Protein AF-A0A377AS34-F1 (afdb_monomer)

Organism: Escherichia coli (NCBI:txid562)

Nearest PDB structures (foldseek):
  3ehj-assembly1_A  TM=7.595E-01  e=6.183E+00  Bacillus subtilis

Sequence (66 aa):
MEQSLNFEMLRSQWPELAELACMAERYVHSDPESCLVKLRNYTELMVRWLYRQSGCRKVLRLIFTI

Radius of gyration: 13.0 Å; Cα contacts (8 Å, |Δi|>4): 48; chains: 1; bounding box: 28×31×29 Å

Structure (mmCIF, N/CA/C/O backbone):
data_AF-A0A377AS34-F1
#
_entry.id   AF-A0A377AS34-F1
#
loop_
_atom_site.group_PDB
_atom_site.id
_atom_site.type_symbol
_atom_site.label_atom_id
_atom_site.label_alt_id
_atom_site.label_comp_id
_atom_site.label_asym_id
_atom_site.label_entity_id
_atom_site.label_seq_id
_atom_site.pdbx_PDB_ins_code
_atom_site.Cartn_x
_atom_site.Cartn_y
_atom_site.Cartn_z
_atom_site.occupancy
_atom_site.B_iso_or_equiv
_atom_site.auth_seq_id
_atom_site.auth_comp_id
_atom_site.auth_asym_id
_atom_site.auth_atom_id
_atom_site.pdbx_PDB_model_num
ATOM 1 N N . MET A 1 1 ? 12.862 11.621 3.370 1.00 51.47 1 MET A N 1
ATOM 2 C CA . MET A 1 1 ? 11.407 11.418 3.222 1.00 51.47 1 MET A CA 1
ATOM 3 C C . MET A 1 1 ? 11.128 11.352 1.736 1.00 51.47 1 MET A C 1
ATOM 5 O O . MET A 1 1 ? 11.480 12.293 1.039 1.00 51.47 1 MET A O 1
ATOM 9 N N . GLU A 1 2 ? 10.629 10.224 1.240 1.00 61.19 2 GLU A N 1
ATOM 10 C CA . GLU A 1 2 ? 10.353 10.048 -0.192 1.00 61.19 2 GLU A CA 1
ATOM 11 C C . GLU A 1 2 ? 9.017 10.722 -0.540 1.00 61.19 2 GLU A C 1
ATOM 13 O O . GLU A 1 2 ? 8.021 10.514 0.156 1.00 61.19 2 GLU A O 1
ATOM 18 N N . GLN A 1 3 ? 9.009 11.590 -1.554 1.00 58.94 3 GLN A N 1
ATOM 19 C CA . GLN A 1 3 ? 7.839 12.381 -1.945 1.00 58.94 3 GLN A CA 1
ATOM 20 C C . GLN A 1 3 ? 7.278 11.843 -3.262 1.00 58.94 3 GLN A C 1
ATOM 22 O O . GLN A 1 3 ? 7.965 11.861 -4.282 1.00 58.94 3 GLN A O 1
ATOM 27 N N . SER A 1 4 ? 6.035 11.365 -3.230 1.00 65.25 4 SER A N 1
ATOM 28 C CA . SER A 1 4 ? 5.235 11.072 -4.423 1.00 65.25 4 SER A CA 1
ATOM 29 C C . SER A 1 4 ? 4.135 12.119 -4.514 1.00 65.25 4 SER A C 1
ATOM 31 O O . SER A 1 4 ? 3.401 12.331 -3.549 1.00 65.25 4 SER A O 1
ATOM 33 N N . LEU A 1 5 ? 3.987 12.729 -5.690 1.00 71.50 5 LEU A N 1
ATOM 34 C CA . LEU A 1 5 ? 2.959 13.736 -5.961 1.00 71.50 5 LEU A CA 1
ATOM 35 C C . LEU A 1 5 ? 1.536 13.185 -5.779 1.00 71.50 5 LEU A C 1
ATOM 37 O O . LEU A 1 5 ? 0.632 13.936 -5.424 1.00 71.50 5 LEU A O 1
ATOM 41 N N . ASN A 1 6 ? 1.341 11.879 -5.984 1.00 78.38 6 ASN A N 1
ATOM 42 C CA . ASN A 1 6 ? 0.023 11.247 -5.950 1.00 78.38 6 ASN A CA 1
ATOM 43 C C . ASN A 1 6 ? -0.431 10.893 -4.525 1.00 78.38 6 ASN A C 1
ATOM 45 O O . ASN A 1 6 ? -1.629 10.901 -4.238 1.00 78.38 6 ASN A O 1
ATOM 49 N N . PHE A 1 7 ? 0.509 10.610 -3.615 1.00 80.50 7 PHE A N 1
ATOM 50 C CA . PHE A 1 7 ? 0.200 10.084 -2.277 1.00 80.50 7 PHE A CA 1
ATOM 51 C C . PHE A 1 7 ? 0.534 11.035 -1.119 1.00 80.50 7 PHE A C 1
ATOM 53 O O . PHE A 1 7 ? 0.265 10.707 0.038 1.00 80.50 7 PHE A O 1
ATOM 60 N N . GLU A 1 8 ? 1.032 12.245 -1.395 1.00 81.06 8 GLU A N 1
ATOM 61 C CA . GLU A 1 8 ? 1.258 13.288 -0.378 1.00 81.06 8 GLU A CA 1
ATOM 62 C C . GLU A 1 8 ? -0.022 13.671 0.386 1.00 81.06 8 GLU A C 1
ATOM 64 O O . GLU A 1 8 ? 0.035 13.988 1.572 1.00 81.06 8 GLU A O 1
ATOM 69 N N . MET A 1 9 ? -1.203 13.561 -0.233 1.00 82.00 9 MET A N 1
ATOM 70 C CA . MET A 1 9 ? -2.478 13.813 0.454 1.00 82.00 9 MET A CA 1
ATOM 71 C C . MET A 1 9 ? -2.683 12.879 1.659 1.00 82.00 9 MET A C 1
ATOM 73 O O . MET A 1 9 ? -3.202 13.298 2.699 1.00 82.00 9 MET A O 1
ATOM 77 N N . LEU A 1 10 ? -2.233 11.624 1.546 1.00 82.12 10 LEU A N 1
ATOM 78 C CA . LEU A 1 10 ? -2.368 10.623 2.603 1.00 82.12 10 LEU A CA 1
ATOM 79 C C . LEU A 1 10 ? -1.429 10.908 3.782 1.00 82.12 10 LEU A C 1
ATOM 81 O O . LEU A 1 10 ? -1.743 10.503 4.895 1.00 82.12 10 LEU A O 1
ATOM 85 N N . ARG A 1 11 ? -0.328 11.654 3.589 1.00 83.12 11 ARG A N 1
ATOM 86 C CA . ARG A 1 11 ? 0.660 11.962 4.646 1.00 83.12 11 ARG A CA 1
ATOM 87 C C . ARG A 1 11 ? 0.041 12.695 5.840 1.00 83.12 11 ARG A C 1
ATOM 89 O O . ARG A 1 11 ? 0.513 12.531 6.959 1.00 83.12 11 ARG A O 1
ATOM 96 N N . SER A 1 12 ? -1.010 13.482 5.594 1.00 83.88 12 SER A N 1
ATOM 97 C CA . SER A 1 12 ? -1.698 14.290 6.609 1.00 83.88 12 SER A CA 1
ATOM 98 C C . SER A 1 12 ? -2.439 13.456 7.661 1.00 83.88 12 SER A C 1
ATOM 100 O O . SER A 1 12 ? -2.421 13.797 8.840 1.00 83.88 12 SER A O 1
ATOM 102 N N . GLN A 1 13 ? -3.077 12.362 7.242 1.00 83.69 13 GLN A N 1
ATOM 103 C CA . GLN A 1 13 ? -3.900 11.511 8.109 1.00 83.69 13 GLN A CA 1
ATOM 104 C C . GLN A 1 13 ? -3.243 10.153 8.374 1.00 83.69 13 GLN A C 1
ATOM 106 O O . GLN A 1 13 ? -3.383 9.597 9.462 1.00 83.69 13 GLN A O 1
ATOM 111 N N . TRP A 1 14 ? -2.499 9.632 7.397 1.00 86.50 14 TRP A N 1
ATOM 112 C CA . TRP A 1 14 ? -1.923 8.290 7.393 1.00 86.50 14 TRP A CA 1
ATOM 113 C C . TRP A 1 14 ? -0.501 8.287 6.793 1.00 86.50 14 TRP A C 1
ATOM 115 O O . TRP A 1 14 ? -0.292 7.820 5.667 1.00 86.50 14 TRP A O 1
ATOM 125 N N . PRO A 1 15 ? 0.508 8.777 7.538 1.00 87.00 15 PRO A N 1
ATOM 126 C CA . PRO A 1 15 ? 1.880 8.905 7.041 1.00 87.00 15 PRO A CA 1
ATOM 127 C C . PRO A 1 15 ? 2.500 7.570 6.601 1.00 87.00 15 PRO A C 1
ATOM 129 O O . PRO A 1 15 ? 3.140 7.519 5.556 1.00 87.00 15 PRO A O 1
ATOM 132 N N . GLU A 1 16 ? 2.247 6.477 7.327 1.00 87.06 16 GLU A N 1
ATOM 133 C CA . GLU A 1 16 ? 2.779 5.144 6.992 1.00 87.06 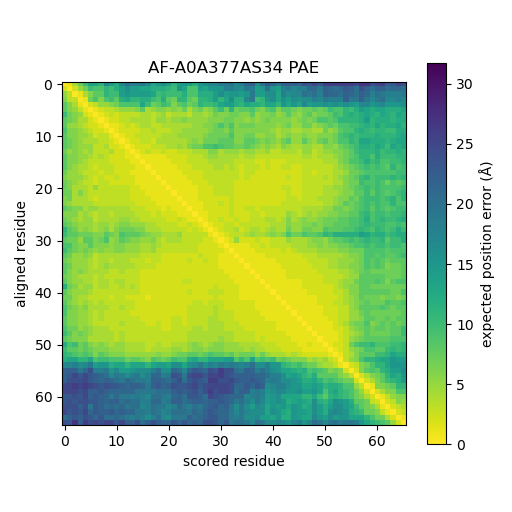16 GLU A CA 1
ATOM 134 C C . GLU A 1 16 ? 2.226 4.595 5.663 1.00 87.06 16 GLU A C 1
ATOM 136 O O . GLU A 1 16 ? 2.951 3.978 4.88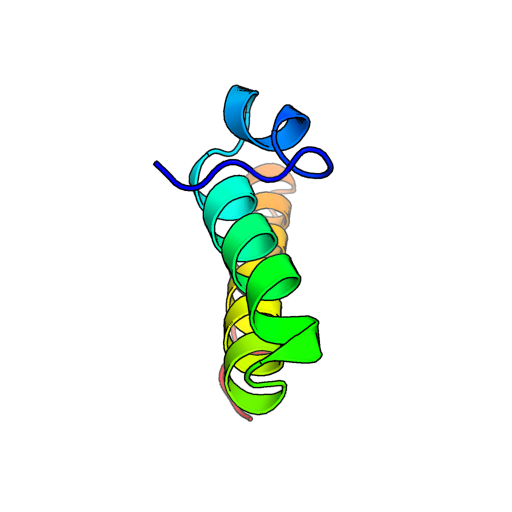2 1.00 87.06 16 GLU A O 1
ATOM 141 N N . LEU A 1 17 ? 0.943 4.846 5.377 1.00 88.19 17 LEU A N 1
ATOM 142 C CA . LEU A 1 17 ? 0.306 4.455 4.114 1.00 88.19 17 LEU A CA 1
ATOM 143 C C . LEU A 1 17 ? 0.876 5.265 2.944 1.00 88.19 17 LEU A C 1
ATOM 145 O O . LEU A 1 17 ? 1.154 4.705 1.884 1.00 88.19 17 LEU A O 1
ATOM 149 N N . ALA A 1 18 ? 1.103 6.563 3.151 1.00 89.12 18 ALA A N 1
ATOM 150 C CA . ALA A 1 18 ? 1.695 7.436 2.144 1.00 89.12 18 ALA A CA 1
ATOM 151 C C . ALA A 1 18 ? 3.119 7.002 1.759 1.00 89.12 18 ALA A C 1
ATOM 153 O O . ALA A 1 18 ? 3.462 6.998 0.578 1.00 89.12 18 ALA A O 1
ATOM 154 N N . GLU A 1 19 ? 3.941 6.597 2.731 1.00 89.19 19 GLU A N 1
ATOM 155 C CA . GLU A 1 19 ? 5.305 6.133 2.454 1.00 89.19 19 GLU A CA 1
ATOM 156 C C . GLU A 1 19 ? 5.326 4.825 1.659 1.00 89.19 19 GLU A C 1
ATOM 158 O O . GLU A 1 19 ? 6.073 4.712 0.687 1.00 89.19 19 GLU A O 1
ATOM 163 N N . LEU A 1 20 ? 4.471 3.856 2.003 1.00 89.94 20 LEU A N 1
ATOM 164 C CA . LEU A 1 20 ? 4.388 2.596 1.258 1.00 89.94 20 LEU A CA 1
ATOM 165 C C . LEU A 1 20 ? 3.890 2.790 -0.174 1.00 89.94 20 LEU A C 1
ATOM 167 O O . LEU A 1 20 ? 4.432 2.174 -1.092 1.00 89.94 20 LEU A O 1
ATOM 171 N N . ALA A 1 21 ? 2.901 3.662 -0.373 1.00 87.88 21 ALA A N 1
ATOM 172 C CA . ALA A 1 21 ? 2.399 3.990 -1.701 1.00 87.88 21 ALA A CA 1
ATOM 173 C C . ALA A 1 21 ? 3.453 4.732 -2.542 1.00 87.88 21 ALA A C 1
ATOM 175 O O . ALA A 1 21 ? 3.659 4.397 -3.707 1.00 87.88 21 ALA A O 1
ATOM 176 N N . CYS A 1 22 ? 4.195 5.665 -1.934 1.00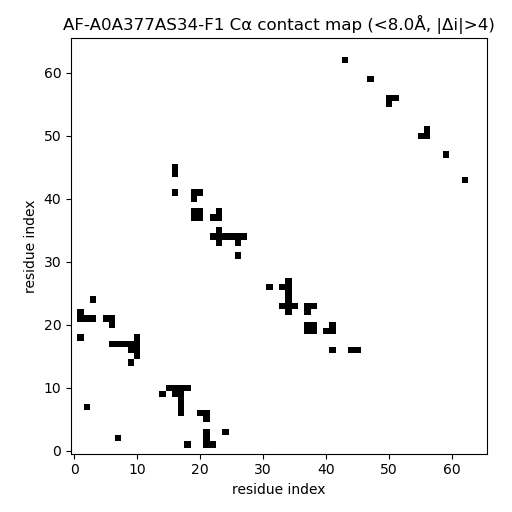 89.31 22 CYS A N 1
ATOM 177 C CA . CYS A 1 22 ? 5.309 6.351 -2.588 1.00 89.31 22 CYS A CA 1
ATOM 178 C C . CYS A 1 22 ? 6.415 5.377 -3.024 1.00 89.31 22 CYS A C 1
ATOM 180 O O . CYS A 1 22 ? 6.962 5.509 -4.120 1.00 89.31 22 CYS A O 1
ATOM 182 N N . MET A 1 23 ? 6.746 4.392 -2.184 1.00 87.44 23 MET A N 1
ATOM 183 C CA . MET A 1 23 ? 7.704 3.345 -2.543 1.00 87.44 23 MET A CA 1
ATOM 184 C C . MET A 1 23 ? 7.177 2.494 -3.702 1.00 87.44 23 MET A C 1
ATOM 186 O O . MET A 1 23 ? 7.896 2.285 -4.676 1.00 87.44 23 MET A O 1
ATOM 190 N N . ALA A 1 24 ? 5.925 2.035 -3.633 1.00 88.56 24 ALA A N 1
ATOM 191 C CA . ALA A 1 24 ? 5.316 1.228 -4.689 1.00 88.56 24 ALA A CA 1
ATOM 192 C C . ALA A 1 24 ? 5.340 1.939 -6.053 1.00 88.56 24 ALA A C 1
ATOM 194 O O . ALA A 1 24 ? 5.746 1.350 -7.052 1.00 88.56 24 ALA A O 1
ATOM 195 N N . GLU A 1 25 ? 5.000 3.228 -6.089 1.00 87.38 25 GLU A N 1
ATOM 196 C CA . GLU A 1 25 ? 5.027 4.027 -7.317 1.00 87.38 25 GLU A CA 1
ATOM 197 C C . GLU A 1 25 ? 6.431 4.123 -7.926 1.00 87.38 25 GLU A C 1
ATOM 199 O O . GLU A 1 25 ? 6.589 4.026 -9.138 1.00 87.38 25 GLU A O 1
ATOM 204 N N . ARG A 1 26 ? 7.477 4.241 -7.102 1.00 87.12 26 ARG A N 1
ATOM 205 C CA . ARG A 1 26 ? 8.861 4.263 -7.598 1.00 87.12 26 ARG A CA 1
ATOM 206 C C . ARG A 1 26 ? 9.323 2.912 -8.125 1.00 87.12 26 ARG A C 1
ATOM 208 O O . ARG A 1 26 ? 10.056 2.857 -9.112 1.00 87.12 26 ARG A O 1
ATOM 215 N N . TYR A 1 27 ? 8.928 1.832 -7.461 1.00 86.62 27 TYR A N 1
ATOM 216 C CA . TYR A 1 27 ? 9.343 0.485 -7.842 1.00 86.62 27 TYR A CA 1
ATOM 217 C C . TYR A 1 27 ? 8.550 -0.072 -9.030 1.00 86.62 27 TYR A C 1
ATOM 219 O O . TYR A 1 27 ? 8.991 -1.050 -9.619 1.00 86.62 27 TYR A O 1
ATOM 227 N N . VAL A 1 28 ? 7.450 0.566 -9.455 1.00 86.56 28 VAL A N 1
ATOM 228 C CA . VAL A 1 28 ? 6.601 0.072 -10.557 1.00 86.56 28 VAL A CA 1
ATOM 229 C C . VAL A 1 28 ? 7.365 -0.172 -11.866 1.00 86.56 28 VAL A C 1
ATOM 231 O O . VAL A 1 28 ? 7.044 -1.109 -12.592 1.00 86.56 28 VAL A O 1
ATOM 234 N N . HIS A 1 29 ? 8.388 0.640 -12.152 1.00 85.25 29 HIS A N 1
ATOM 235 C CA . HIS A 1 29 ? 9.202 0.522 -13.366 1.00 85.25 29 HIS A CA 1
ATOM 236 C C . HIS A 1 29 ? 10.563 -0.135 -13.129 1.00 85.25 29 HIS A C 1
ATOM 238 O O . HIS A 1 29 ? 11.090 -0.772 -14.037 1.00 85.25 29 HIS A O 1
ATOM 244 N N . SER A 1 30 ? 11.137 0.028 -11.935 1.00 89.06 30 SER A N 1
ATOM 245 C CA . SER A 1 30 ? 12.490 -0.453 -11.631 1.00 89.06 30 SER A CA 1
ATOM 246 C C . SER A 1 30 ? 12.513 -1.888 -11.115 1.00 89.06 30 SER A C 1
ATOM 248 O O . SER A 1 30 ? 13.422 -2.631 -11.460 1.00 89.06 30 SER A O 1
ATOM 250 N N . ASP A 1 31 ? 11.547 -2.259 -10.271 1.00 90.56 31 ASP A N 1
ATOM 251 C CA . ASP A 1 31 ? 11.473 -3.584 -9.655 1.00 90.56 31 ASP A CA 1
ATOM 252 C C . ASP A 1 31 ? 10.013 -3.950 -9.317 1.00 90.56 31 ASP A C 1
ATOM 254 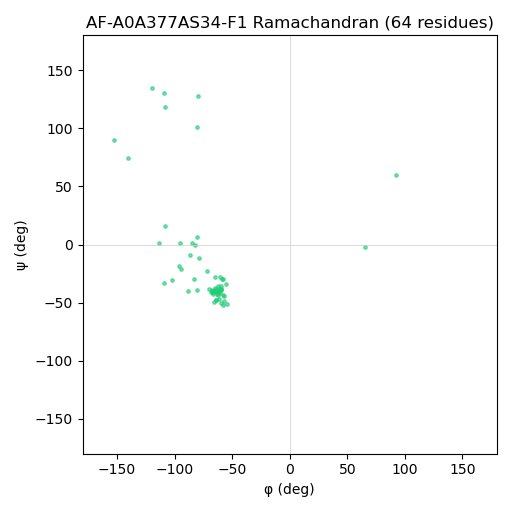O O . ASP A 1 31 ? 9.505 -3.628 -8.232 1.00 90.56 31 ASP A O 1
ATOM 258 N N . PRO A 1 32 ? 9.291 -4.592 -10.251 1.00 88.25 32 PRO A N 1
ATOM 259 C CA . PRO A 1 32 ? 7.871 -4.873 -10.075 1.00 88.25 32 PRO A CA 1
ATOM 260 C C . PRO A 1 32 ? 7.602 -5.843 -8.915 1.00 88.25 32 PRO A C 1
ATOM 262 O O . PRO A 1 32 ? 6.552 -5.754 -8.279 1.00 88.25 32 PRO A O 1
ATOM 265 N N . GLU A 1 33 ? 8.547 -6.726 -8.585 1.00 89.94 33 GLU A N 1
ATOM 266 C CA . GLU A 1 33 ? 8.423 -7.655 -7.458 1.00 89.94 33 GLU A CA 1
ATOM 267 C C . GLU A 1 33 ? 8.396 -6.904 -6.119 1.00 89.94 33 GLU A C 1
ATOM 269 O O . GLU A 1 33 ? 7.465 -7.077 -5.325 1.00 89.94 33 GLU A O 1
ATOM 274 N N . SER A 1 34 ? 9.340 -5.985 -5.893 1.00 88.62 34 SER A N 1
ATOM 275 C CA . SER A 1 34 ? 9.331 -5.115 -4.712 1.00 88.62 34 SER A CA 1
ATOM 276 C C . SER A 1 34 ? 8.103 -4.212 -4.678 1.00 88.62 34 SER A C 1
ATOM 278 O O . SER A 1 34 ? 7.555 -3.978 -3.599 1.00 88.62 34 SER A O 1
ATOM 280 N N . CYS A 1 35 ? 7.629 -3.729 -5.833 1.00 90.31 35 CYS A N 1
ATOM 281 C CA . CYS A 1 35 ? 6.390 -2.955 -5.916 1.00 90.31 35 CYS A CA 1
ATOM 282 C C . CYS A 1 35 ? 5.196 -3.743 -5.354 1.00 90.31 35 CYS A C 1
ATOM 284 O O . CYS A 1 35 ? 4.485 -3.240 -4.479 1.00 90.31 35 CYS A O 1
ATOM 286 N N . LEU A 1 36 ? 5.018 -5.001 -5.768 1.00 89.81 36 LEU A N 1
ATOM 287 C CA . LEU A 1 36 ? 3.933 -5.859 -5.282 1.00 89.81 36 LEU A CA 1
ATOM 288 C C . LEU A 1 36 ? 4.013 -6.106 -3.771 1.00 89.81 36 LEU A C 1
ATOM 290 O O . LEU A 1 36 ? 2.991 -6.052 -3.085 1.00 89.81 36 LEU A O 1
ATOM 294 N N . VAL A 1 37 ? 5.216 -6.306 -3.226 1.00 90.62 37 VAL A N 1
ATOM 295 C CA . VAL A 1 37 ? 5.412 -6.457 -1.773 1.00 90.62 37 VAL A CA 1
ATOM 296 C C . VAL A 1 37 ? 5.007 -5.182 -1.024 1.00 90.62 37 VAL A C 1
ATOM 298 O O . VAL A 1 37 ? 4.325 -5.250 0.002 1.00 90.62 37 VAL A O 1
ATOM 301 N N . LYS A 1 38 ? 5.371 -3.999 -1.536 1.00 89.56 38 LYS A N 1
ATOM 302 C CA . LYS A 1 38 ? 4.979 -2.713 -0.930 1.00 89.56 38 LYS A CA 1
ATOM 303 C C . LYS A 1 38 ? 3.472 -2.471 -1.022 1.00 89.56 38 LYS A C 1
ATOM 305 O O . LYS A 1 38 ? 2.882 -2.031 -0.035 1.00 89.56 38 LYS A O 1
ATOM 310 N N . LEU A 1 39 ? 2.843 -2.815 -2.148 1.00 90.06 39 LEU A N 1
ATOM 311 C CA . LEU A 1 39 ? 1.390 -2.732 -2.324 1.00 90.06 39 LEU A CA 1
ATOM 312 C C . LEU A 1 39 ? 0.639 -3.678 -1.386 1.00 90.06 39 LEU A C 1
ATOM 314 O O . LEU A 1 39 ? -0.355 -3.274 -0.785 1.00 90.06 39 LEU A O 1
ATOM 318 N N . ARG A 1 40 ? 1.136 -4.903 -1.182 1.00 90.94 40 ARG A N 1
ATOM 319 C CA . ARG A 1 40 ? 0.571 -5.829 -0.192 1.00 90.94 40 ARG A CA 1
ATOM 320 C C . ARG A 1 40 ? 0.583 -5.209 1.204 1.00 90.94 40 ARG A C 1
ATOM 322 O O . ARG A 1 40 ? -0.463 -5.138 1.847 1.00 90.94 40 ARG A O 1
ATOM 329 N N . ASN A 1 41 ? 1.740 -4.714 1.641 1.00 90.56 41 ASN A N 1
ATOM 330 C CA . ASN A 1 41 ? 1.881 -4.089 2.957 1.00 90.56 41 ASN A CA 1
ATOM 331 C C . ASN A 1 41 ? 0.958 -2.866 3.103 1.00 90.56 41 ASN A C 1
ATOM 333 O O . ASN A 1 41 ? 0.361 -2.660 4.161 1.00 90.56 41 ASN A O 1
ATOM 337 N N . TYR A 1 42 ? 0.806 -2.077 2.034 1.00 90.75 42 TYR A N 1
ATOM 338 C CA . TYR A 1 42 ? -0.135 -0.958 1.981 1.00 90.75 42 TYR A CA 1
ATOM 339 C C . TYR A 1 42 ? -1.578 -1.431 2.209 1.00 90.75 42 TYR A C 1
ATOM 341 O O . TYR A 1 42 ? -2.268 -0.907 3.086 1.00 90.75 42 TYR A O 1
ATOM 349 N N . THR A 1 43 ? -2.034 -2.460 1.488 1.00 90.06 43 THR A N 1
ATOM 350 C CA . THR A 1 43 ? -3.386 -3.015 1.656 1.00 90.06 43 THR A CA 1
ATOM 351 C C . THR A 1 43 ? -3.599 -3.580 3.059 1.00 90.06 43 THR A C 1
ATOM 353 O O . THR A 1 43 ? -4.649 -3.346 3.656 1.00 90.06 43 THR A O 1
ATOM 356 N N . GLU A 1 44 ? -2.613 -4.271 3.631 1.00 89.75 44 GLU A N 1
ATOM 357 C CA . GLU A 1 44 ? -2.702 -4.799 4.996 1.00 89.75 44 GLU A CA 1
ATOM 358 C C . GLU A 1 44 ? -2.860 -3.689 6.039 1.00 89.75 44 GLU A C 1
ATOM 360 O O . GLU A 1 44 ? -3.697 -3.800 6.939 1.00 89.75 44 GLU A O 1
ATOM 365 N N . LEU A 1 45 ? -2.096 -2.601 5.916 1.00 88.12 45 LEU A N 1
ATOM 366 C CA . LEU A 1 45 ? -2.217 -1.439 6.797 1.00 88.12 45 LEU A CA 1
ATOM 367 C C . LEU A 1 45 ? -3.543 -0.704 6.610 1.00 88.12 45 LEU A C 1
ATOM 369 O O . LEU A 1 45 ? -4.172 -0.332 7.600 1.00 88.12 45 LEU A O 1
ATOM 373 N N . MET A 1 46 ? -4.005 -0.551 5.370 1.00 87.62 46 MET A N 1
ATOM 374 C CA . MET A 1 46 ? -5.290 0.073 5.060 1.00 87.62 46 MET A CA 1
ATOM 375 C C . MET A 1 46 ? -6.445 -0.717 5.681 1.00 87.62 46 MET A C 1
ATOM 377 O O . MET A 1 46 ? -7.306 -0.154 6.354 1.00 87.62 46 MET A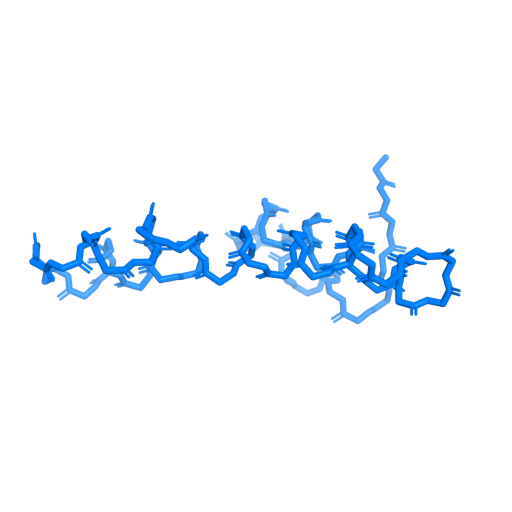 O 1
ATOM 381 N N . VAL A 1 47 ? -6.435 -2.040 5.518 1.00 86.56 47 VAL A N 1
ATOM 382 C CA . VAL A 1 47 ? -7.447 -2.935 6.087 1.00 86.56 47 VAL A CA 1
ATOM 383 C C . VAL A 1 47 ? -7.381 -2.933 7.617 1.00 86.56 47 VAL A C 1
ATOM 385 O O . VAL A 1 47 ? -8.421 -2.874 8.271 1.00 86.56 47 VAL A O 1
ATOM 388 N N . ARG A 1 48 ? -6.183 -2.922 8.218 1.00 84.31 48 ARG A N 1
ATOM 389 C CA . ARG A 1 48 ? -6.015 -2.756 9.676 1.00 84.31 48 ARG A CA 1
ATOM 390 C C . ARG A 1 48 ? -6.640 -1.457 10.180 1.00 84.31 48 ARG A C 1
ATOM 392 O O . ARG A 1 48 ? -7.311 -1.477 11.212 1.00 84.31 48 ARG A O 1
ATOM 399 N N . TRP A 1 49 ? -6.437 -0.354 9.463 1.00 85.56 49 TRP A N 1
ATOM 400 C CA . TRP A 1 49 ? -7.041 0.939 9.782 1.00 85.56 49 TRP A CA 1
ATOM 401 C C . TRP A 1 49 ? -8.562 0.901 9.676 1.00 85.56 49 TRP A C 1
ATOM 403 O O 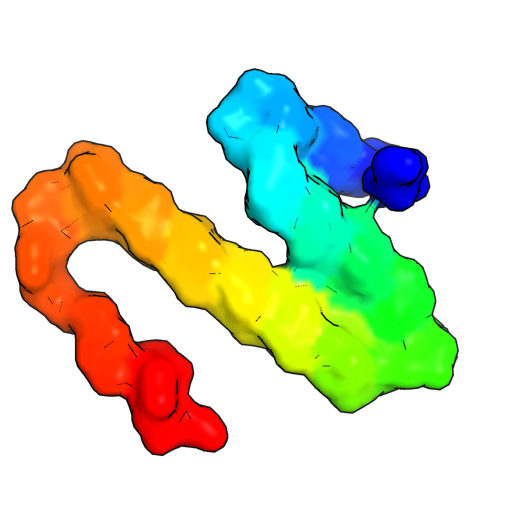. TRP A 1 49 ? -9.243 1.289 10.626 1.00 85.56 49 TRP A O 1
ATOM 413 N N . LEU A 1 50 ? -9.084 0.351 8.576 1.00 84.38 50 LEU A N 1
ATOM 414 C CA . LEU A 1 50 ? -10.517 0.170 8.368 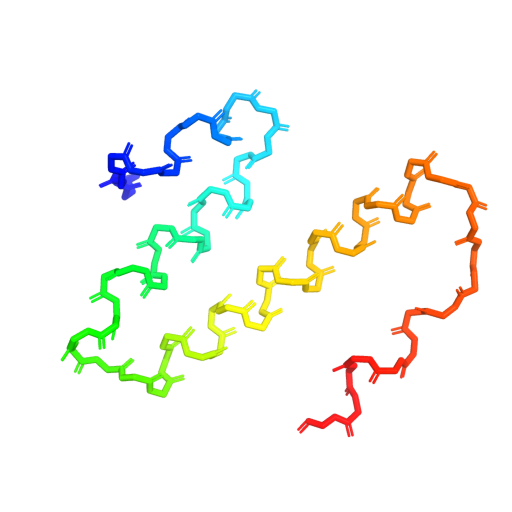1.00 84.38 50 LEU A CA 1
ATOM 415 C C . LEU A 1 50 ? -11.130 -0.617 9.532 1.00 84.38 50 LEU A C 1
ATOM 417 O O . LEU A 1 50 ? -12.055 -0.142 10.176 1.00 84.38 50 LEU A O 1
ATOM 421 N N . TYR A 1 51 ? -10.558 -1.766 9.894 1.00 8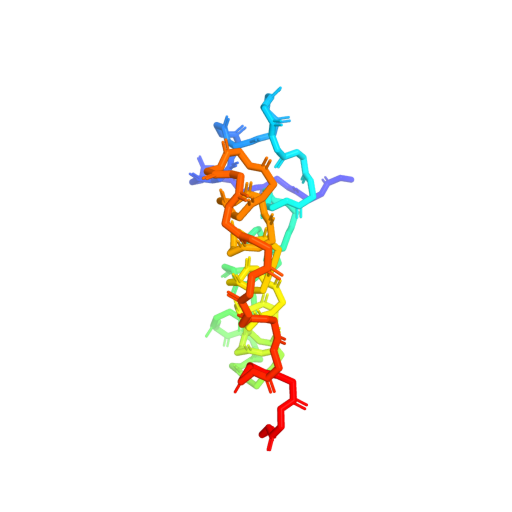1.38 51 TYR A N 1
ATOM 422 C CA . TYR A 1 51 ? -11.060 -2.573 11.008 1.00 81.38 51 TYR A CA 1
ATOM 423 C C . TYR A 1 51 ? -10.966 -1.875 12.364 1.00 81.38 51 TYR A C 1
ATOM 425 O O . TYR A 1 51 ? -11.882 -2.003 13.182 1.00 81.38 51 TYR A O 1
ATOM 433 N N . ARG A 1 52 ? -9.882 -1.129 12.614 1.00 81.56 52 ARG A N 1
ATOM 434 C CA . ARG A 1 52 ? -9.744 -0.326 13.835 1.00 81.56 52 ARG A CA 1
ATOM 435 C C . ARG A 1 52 ? -10.873 0.703 13.937 1.00 81.56 52 ARG A C 1
ATOM 437 O O . ARG A 1 52 ? -11.381 0.914 15.033 1.00 81.56 52 ARG A O 1
ATOM 444 N N . GLN A 1 53 ? -11.280 1.295 12.817 1.00 81.50 53 GLN A N 1
ATOM 445 C CA . GLN A 1 53 ? -12.350 2.288 12.771 1.00 81.50 53 GLN A CA 1
ATOM 446 C C . GLN A 1 53 ? -13.755 1.663 12.792 1.00 81.50 53 GLN A C 1
ATOM 448 O O . GLN A 1 53 ? -14.642 2.175 13.466 1.00 81.50 53 GLN A O 1
ATOM 453 N N . SER A 1 54 ? -13.967 0.538 12.104 1.00 72.88 54 SER A N 1
ATOM 454 C CA . SER A 1 54 ? -15.273 -0.126 11.970 1.00 72.88 54 SER A CA 1
ATOM 455 C C . SER A 1 54 ? -15.650 -1.028 13.154 1.00 72.88 54 SER A C 1
ATOM 457 O O . SER A 1 54 ? -16.694 -1.676 13.117 1.00 72.88 54 SER A O 1
ATOM 459 N N . GLY A 1 55 ? -14.802 -1.153 14.184 1.00 66.00 55 GLY A N 1
ATOM 460 C CA . GLY A 1 55 ? -15.066 -1.952 15.393 1.00 66.00 55 GLY A CA 1
ATOM 461 C C . GLY A 1 55 ? -15.189 -3.472 15.175 1.00 66.00 55 GLY A C 1
ATOM 462 O O . GLY A 1 55 ? -15.349 -4.232 16.134 1.00 66.00 55 GLY A O 1
ATOM 463 N N . CYS A 1 56 ? -15.090 -3.945 13.931 1.00 58.56 56 CYS A N 1
ATOM 464 C CA . CYS A 1 56 ? -15.251 -5.345 13.558 1.00 58.56 56 CYS A CA 1
ATOM 465 C C . CYS A 1 56 ? -13.955 -6.118 13.847 1.00 58.56 56 CYS A C 1
ATOM 467 O O . CYS A 1 56 ? -12.980 -6.058 13.112 1.00 58.56 56 CYS A O 1
ATOM 469 N N . ARG A 1 57 ? -13.923 -6.857 14.959 1.00 56.00 57 ARG A N 1
ATOM 470 C CA . ARG A 1 57 ? -12.706 -7.491 15.506 1.00 56.00 57 ARG A CA 1
ATOM 471 C C . ARG A 1 57 ? -12.301 -8.816 14.834 1.00 56.00 57 ARG A C 1
ATOM 473 O O . ARG A 1 57 ? -11.420 -9.511 15.335 1.00 56.00 57 ARG A O 1
ATOM 480 N N . LYS A 1 58 ? -12.956 -9.232 13.750 1.00 55.72 58 LYS A N 1
ATOM 481 C CA . LYS A 1 58 ? -12.767 -10.568 13.168 1.00 55.72 58 LYS A CA 1
ATOM 482 C C . LYS A 1 58 ? -12.270 -10.444 11.731 1.00 55.72 58 LYS A C 1
ATOM 484 O O . LYS A 1 58 ? -12.845 -9.704 10.951 1.00 55.72 58 LYS A O 1
ATOM 489 N N . VAL A 1 59 ? -11.261 -11.255 11.411 1.00 54.22 59 VAL A N 1
ATOM 490 C CA . VAL A 1 59 ? -10.665 -11.481 10.081 1.00 54.22 59 VAL A CA 1
ATOM 491 C C . VAL A 1 59 ? -9.465 -10.586 9.722 1.00 54.22 59 VAL A C 1
ATOM 493 O O . VAL A 1 59 ? -9.428 -9.921 8.697 1.00 54.22 59 VAL A O 1
ATOM 496 N N . LEU A 1 60 ? -8.400 -10.674 10.527 1.00 52.88 60 LEU A N 1
ATOM 497 C CA . LEU A 1 60 ? -7.031 -10.328 10.093 1.00 52.88 60 LEU A CA 1
ATOM 498 C C . LEU A 1 60 ? -6.227 -11.553 9.618 1.00 52.88 60 LEU A C 1
ATOM 500 O O . LEU A 1 60 ? -5.061 -11.437 9.259 1.00 52.88 60 LEU A O 1
ATOM 504 N N . ARG A 1 61 ? -6.843 -12.743 9.621 1.00 52.06 61 ARG A N 1
ATOM 505 C CA . ARG A 1 61 ? -6.142 -14.016 9.399 1.00 52.06 61 ARG A CA 1
ATOM 506 C C . ARG A 1 61 ? -5.993 -14.415 7.926 1.00 52.06 61 ARG A C 1
ATOM 508 O O . ARG A 1 61 ? -5.294 -15.377 7.668 1.00 52.06 61 ARG A O 1
ATOM 515 N N . LEU A 1 62 ? -6.634 -13.713 6.987 1.00 51.81 62 LEU A N 1
ATOM 516 C CA . LEU A 1 62 ? -6.715 -14.151 5.584 1.00 51.81 62 LEU A CA 1
ATOM 517 C C . LEU A 1 62 ? -5.673 -13.531 4.638 1.00 51.81 62 LEU A C 1
ATOM 519 O O . LEU A 1 62 ? -5.430 -14.106 3.587 1.00 51.81 62 LEU A O 1
ATOM 523 N N . ILE A 1 63 ? -5.028 -12.412 4.992 1.00 54.38 63 ILE A N 1
ATOM 524 C CA . ILE A 1 63 ? -4.049 -11.750 4.096 1.00 54.38 63 ILE A CA 1
ATOM 525 C C . ILE A 1 63 ? -2.600 -12.196 4.392 1.00 54.38 63 ILE A C 1
ATOM 527 O O . ILE A 1 63 ? -1.744 -12.165 3.514 1.00 54.38 63 ILE A O 1
ATOM 531 N N . PHE A 1 64 ? -2.333 -12.722 5.593 1.00 49.16 64 PHE A N 1
ATOM 532 C CA . PHE A 1 64 ? -1.001 -13.186 6.018 1.00 49.16 64 PHE A CA 1
ATOM 533 C C . PHE A 1 64 ? -0.649 -14.629 5.594 1.00 49.16 64 PHE A C 1
ATOM 535 O O . PHE A 1 64 ? 0.414 -15.115 5.967 1.00 49.16 64 PHE A O 1
ATOM 542 N N . THR A 1 65 ? -1.519 -15.350 4.873 1.00 49.16 65 THR A N 1
ATOM 543 C CA . THR A 1 65 ? -1.344 -16.799 4.581 1.00 49.16 65 THR A CA 1
ATOM 544 C C . THR A 1 65 ? -0.974 -17.111 3.125 1.00 49.16 65 THR A C 1
ATOM 546 O O . THR A 1 65 ? -1.075 -18.256 2.698 1.00 49.16 65 THR A O 1
ATOM 549 N N . ILE A 1 66 ? -0.529 -16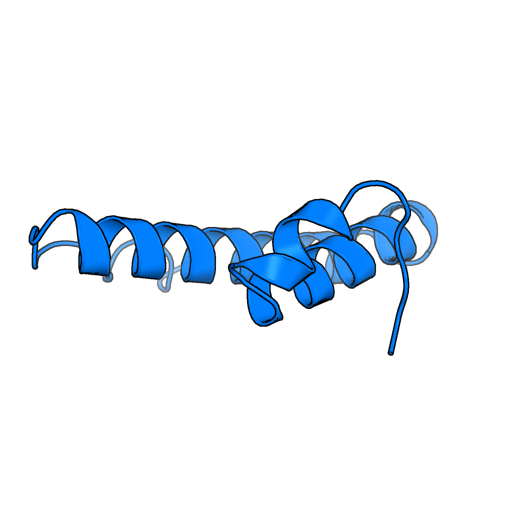.116 2.362 1.00 48.75 66 ILE A N 1
ATOM 550 C CA . ILE A 1 66 ? -0.007 -16.278 0.995 1.00 48.75 66 ILE A CA 1
ATOM 551 C C . ILE A 1 66 ? 1.325 -15.544 0.900 1.00 48.75 66 ILE A C 1
ATOM 553 O O . ILE A 1 66 ? 2.227 -16.036 0.204 1.00 48.75 66 ILE A O 1
#

pLDDT: mean 78.75, std 14.0, range [48.75, 90.94]

Secondary structure (DSSP, 8-state):
----TTTHHHHTT-HHHHHHHHHHHHHHHH-HHHHHHHHHHHHHHHHHHHHHHH------SSSTT-

Mean predicted aligned error: 7.5 Å

Foldseek 3Di:
DQDDPVLVVCCVPPVPLSVLQSVLVVCVPVPNVVNVVSVLVSVLVVVVVVCVVVVPPDDSPPSPPD

Solvent-accessible surface area (backbone atoms only — not comparable to full-atom values): 3914 Å² total; per-residue (Å²): 133,84,86,34,92,86,34,54,77,39,44,82,86,37,47,72,52,17,49,30,49,31,50,19,64,63,21,58,82,78,37,54,69,62,14,51,55,30,48,50,53,32,51,54,52,52,49,51,50,50,34,68,71,67,69,54,91,76,83,81,74,76,78,81,77,122